Protein AF-A0A365U3Q8-F1 (afdb_monomer_lite)

Radius of gyration: 21.53 Å; chains: 1; bounding box: 41×25×74 Å

Sequence (86 aa):
MPKTDDAALAAFVARKAEIDAALDRIRAASDDHFFASPEHVHWGHVTALADHTALLKRITDAIYAEGEHANVGTHLRSVVPVTFMD

Secondary structure (DSSP, 8-state):
----HHHHHHHHHHHHHHHHHHHHHHHHHHHTGGG--GGG--HHHHHHHHHHHHHHHHHHHHHHTTTTTTT-SS------------

Organism: NCBI:txid2259333

Structure (mmCIF, N/CA/C/O backbone):
data_AF-A0A365U3Q8-F1
#
_entry.id   AF-A0A365U3Q8-F1
#
loop_
_atom_site.group_PDB
_atom_site.id
_atom_site.type_symbol
_atom_site.label_atom_id
_atom_site.label_alt_id
_atom_site.label_comp_id
_atom_site.label_asym_id
_atom_site.label_entity_id
_atom_site.label_seq_id
_atom_site.pdbx_PDB_ins_code
_atom_site.Cartn_x
_atom_site.Cartn_y
_atom_site.Cartn_z
_atom_site.occupancy
_atom_site.B_iso_or_equiv
_atom_site.auth_seq_id
_atom_site.auth_comp_id
_atom_site.auth_asym_id
_atom_site.auth_atom_id
_atom_site.pdbx_PDB_model_num
ATOM 1 N N . MET A 1 1 ? -24.906 14.075 24.318 1.00 44.59 1 MET A N 1
ATOM 2 C CA . MET A 1 1 ? -25.154 12.692 23.852 1.00 44.59 1 MET A CA 1
ATOM 3 C C . MET A 1 1 ? -23.803 12.036 23.645 1.00 44.59 1 MET A C 1
ATOM 5 O O . MET A 1 1 ? -23.023 12.617 22.895 1.00 44.59 1 MET A O 1
ATOM 9 N N . PRO A 1 2 ? -23.471 10.924 24.325 1.00 51.38 2 PRO A N 1
ATOM 10 C CA . PRO A 1 2 ? -22.224 10.228 24.039 1.00 51.38 2 PRO A CA 1
ATOM 11 C C . PRO A 1 2 ? -22.310 9.724 22.596 1.00 51.38 2 PRO A C 1
ATOM 13 O O . PRO A 1 2 ? -23.312 9.129 22.200 1.00 51.38 2 PRO A O 1
ATOM 16 N N . LYS A 1 3 ? -21.312 10.059 21.779 1.00 62.09 3 LYS A N 1
ATOM 17 C CA . LYS A 1 3 ? -21.191 9.563 20.409 1.00 62.09 3 LYS A CA 1
ATOM 18 C C . LYS A 1 3 ? -20.743 8.112 20.555 1.00 62.09 3 LYS A C 1
ATOM 20 O O . LYS A 1 3 ? -19.571 7.867 20.799 1.00 62.09 3 LYS A O 1
ATOM 25 N N . THR A 1 4 ? -21.727 7.220 20.599 1.00 62.06 4 THR A N 1
ATOM 26 C CA . THR A 1 4 ? -21.597 5.826 21.024 1.00 62.06 4 THR A CA 1
ATOM 27 C C . THR A 1 4 ? -20.507 5.115 20.238 1.00 62.06 4 THR A C 1
ATOM 29 O O . THR A 1 4 ? -20.315 5.387 19.050 1.00 62.06 4 THR A O 1
ATOM 32 N N . ASP A 1 5 ? -19.796 4.217 20.912 1.00 77.69 5 ASP A N 1
ATOM 33 C CA . ASP A 1 5 ? -18.656 3.460 20.390 1.00 77.69 5 ASP A CA 1
ATOM 34 C C . ASP A 1 5 ? -18.937 2.803 19.024 1.00 77.69 5 ASP A C 1
ATOM 36 O O . ASP A 1 5 ? -18.030 2.656 18.208 1.00 77.69 5 ASP A O 1
ATOM 40 N N . ASP A 1 6 ? -20.207 2.539 18.706 1.00 87.19 6 ASP A N 1
ATOM 41 C CA . ASP A 1 6 ? -20.687 2.072 17.402 1.00 87.19 6 ASP A CA 1
ATOM 42 C C . ASP A 1 6 ? -20.314 2.994 16.230 1.00 87.19 6 ASP A C 1
ATOM 44 O O . ASP A 1 6 ? -19.939 2.520 15.158 1.00 87.19 6 ASP A O 1
ATOM 48 N N . ALA A 1 7 ? -20.388 4.318 16.403 1.00 91.19 7 ALA A N 1
ATOM 49 C CA . ALA A 1 7 ? -20.036 5.268 15.347 1.00 91.19 7 ALA A CA 1
ATOM 50 C C . ALA A 1 7 ? -18.521 5.286 15.090 1.00 91.19 7 ALA A C 1
ATOM 52 O O . ALA A 1 7 ? -18.084 5.426 13.945 1.00 91.19 7 ALA A O 1
ATOM 53 N N . ALA A 1 8 ? -17.721 5.133 16.149 1.00 90.06 8 ALA A N 1
ATOM 54 C CA . ALA A 1 8 ? -16.272 5.007 16.039 1.00 90.06 8 ALA A CA 1
ATOM 55 C C . ALA A 1 8 ? -15.884 3.660 15.409 1.00 90.06 8 ALA A C 1
ATOM 57 O O . ALA A 1 8 ? -15.046 3.630 14.508 1.00 90.06 8 ALA A O 1
ATOM 58 N N . LEU A 1 9 ? -16.546 2.570 15.807 1.00 93.56 9 LEU A N 1
ATOM 59 C CA . LEU A 1 9 ? -16.359 1.236 15.241 1.00 93.56 9 LEU A CA 1
ATOM 60 C C . LEU A 1 9 ? -16.702 1.204 13.748 1.00 93.56 9 LEU A C 1
ATOM 62 O O . LEU A 1 9 ? -15.907 0.721 12.944 1.00 93.56 9 LEU A O 1
ATOM 66 N N . ALA A 1 10 ? -17.846 1.768 13.355 1.00 95.12 10 ALA A N 1
ATOM 67 C CA . ALA A 1 10 ? -18.238 1.858 11.953 1.00 95.12 10 ALA A CA 1
ATOM 68 C C . ALA A 1 10 ? -17.218 2.663 11.130 1.00 95.12 10 ALA A C 1
ATOM 70 O O . ALA A 1 10 ? -16.832 2.243 10.038 1.00 95.12 10 ALA A O 1
ATOM 71 N N . ALA A 1 11 ? -16.733 3.789 11.666 1.00 95.44 11 ALA A N 1
ATOM 72 C CA . ALA A 1 11 ? -15.696 4.586 11.016 1.00 95.44 11 ALA A CA 1
ATOM 73 C C . ALA A 1 11 ? -14.371 3.816 10.882 1.00 95.44 11 ALA A C 1
ATOM 75 O O . ALA A 1 11 ? -13.735 3.880 9.830 1.00 95.44 11 ALA A O 1
ATOM 76 N N . PHE A 1 12 ? -13.973 3.064 11.911 1.00 95.00 12 PHE A N 1
ATOM 77 C CA . PHE A 1 12 ? -12.779 2.223 11.884 1.00 95.00 12 PHE A CA 1
ATOM 78 C C . PHE A 1 12 ? -12.878 1.132 10.812 1.00 95.00 12 PHE A C 1
ATOM 80 O O . PHE A 1 12 ? -11.978 1.008 9.983 1.00 95.00 12 PHE A O 1
ATOM 87 N N . VAL A 1 13 ? -13.987 0.383 10.779 1.00 97.31 13 VAL A N 1
ATOM 88 C CA . VAL A 1 13 ? -14.221 -0.673 9.779 1.00 97.31 13 VAL A CA 1
ATOM 89 C C . VAL A 1 13 ? -14.202 -0.098 8.364 1.00 97.31 13 VAL A C 1
ATOM 91 O O . VAL A 1 13 ? -13.562 -0.675 7.487 1.00 97.31 13 VAL A O 1
ATOM 94 N N . ALA A 1 14 ? -14.831 1.062 8.145 1.00 97.75 14 ALA A N 1
ATOM 95 C CA . ALA A 1 14 ? -14.816 1.731 6.846 1.00 97.75 14 AL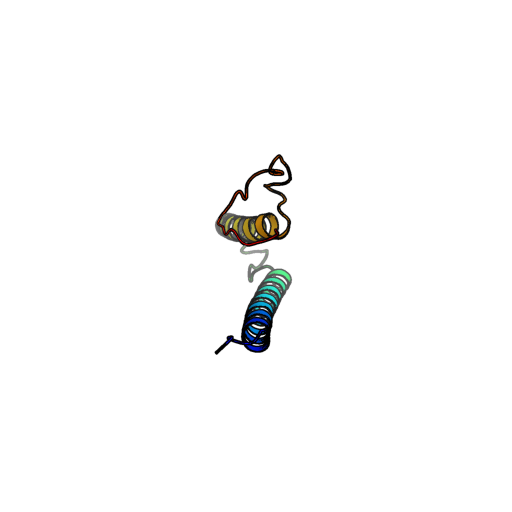A A CA 1
ATOM 96 C C . ALA A 1 14 ? -13.391 2.108 6.407 1.00 97.75 14 ALA A C 1
ATOM 98 O O . ALA A 1 14 ? -12.999 1.818 5.278 1.00 97.75 14 ALA A O 1
ATOM 99 N N . ARG A 1 15 ? -12.586 2.695 7.304 1.00 97.69 15 ARG A N 1
ATOM 100 C CA . ARG A 1 15 ? -11.186 3.035 6.995 1.00 97.69 15 ARG A CA 1
ATOM 101 C C . ARG A 1 15 ? -10.326 1.800 6.753 1.00 97.69 15 ARG A C 1
ATOM 103 O O . ARG A 1 15 ? -9.512 1.809 5.836 1.00 97.69 15 ARG A O 1
ATOM 110 N N . LYS A 1 16 ? -10.519 0.729 7.526 1.00 96.62 16 LYS A N 1
ATOM 111 C CA . LYS A 1 16 ? -9.811 -0.534 7.300 1.00 96.62 16 LYS A CA 1
ATOM 112 C C . LYS A 1 16 ? -10.146 -1.110 5.923 1.00 96.62 16 LYS A C 1
ATOM 114 O O . LYS A 1 16 ? -9.233 -1.458 5.189 1.00 96.62 16 LYS A O 1
ATOM 119 N N . ALA A 1 17 ? -11.426 -1.155 5.555 1.00 98.31 17 ALA A N 1
ATOM 120 C CA . ALA A 1 17 ? -11.855 -1.677 4.259 1.00 98.31 17 ALA A CA 1
ATOM 121 C C . ALA A 1 17 ? -11.266 -0.878 3.080 1.00 98.31 17 ALA A C 1
ATOM 123 O O . ALA A 1 17 ? -10.891 -1.459 2.065 1.00 98.31 17 ALA A O 1
ATOM 124 N N . GLU A 1 18 ? -11.139 0.445 3.217 1.00 98.19 18 GLU A N 1
ATOM 125 C CA . GLU A 1 18 ? -10.464 1.289 2.222 1.00 98.19 18 GLU A CA 1
ATOM 126 C C . GLU A 1 18 ? -8.971 0.953 2.086 1.00 98.19 18 GLU A C 1
ATOM 128 O O . GLU A 1 18 ? -8.466 0.881 0.964 1.00 98.19 18 GLU A O 1
ATOM 133 N N . ILE A 1 19 ? -8.278 0.718 3.207 1.00 96.94 19 ILE A N 1
ATOM 134 C CA . ILE A 1 19 ? -6.869 0.297 3.213 1.00 96.94 19 ILE A CA 1
ATOM 135 C C . ILE A 1 19 ? -6.722 -1.092 2.586 1.00 96.94 19 ILE A C 1
ATOM 137 O O . ILE A 1 19 ? -5.887 -1.257 1.701 1.00 96.94 19 ILE A O 1
ATOM 141 N N . ASP A 1 20 ? -7.547 -2.064 2.983 1.00 98.00 20 ASP A N 1
ATOM 142 C CA . ASP A 1 20 ? -7.518 -3.426 2.436 1.00 98.00 20 ASP A CA 1
ATOM 143 C C . ASP A 1 20 ? -7.700 -3.395 0.905 1.00 98.00 20 ASP A C 1
ATOM 145 O O . ASP A 1 20 ? -6.897 -3.960 0.165 1.00 98.00 20 ASP A O 1
ATOM 149 N N . ALA A 1 21 ? -8.680 -2.628 0.411 1.00 98.38 21 ALA A N 1
ATOM 150 C CA . ALA A 1 21 ? -8.911 -2.470 -1.024 1.00 98.38 21 ALA A CA 1
ATOM 151 C C . ALA A 1 21 ? -7.742 -1.782 -1.757 1.00 98.38 21 ALA A C 1
ATOM 153 O O . ALA A 1 21 ? -7.503 -2.048 -2.937 1.00 98.38 21 ALA A O 1
ATOM 154 N N . ALA A 1 22 ? -7.018 -0.870 -1.101 1.00 97.19 22 ALA A N 1
ATOM 155 C CA . ALA A 1 22 ? -5.817 -0.263 -1.671 1.00 97.19 22 ALA A CA 1
ATOM 156 C C . ALA A 1 22 ? -4.651 -1.264 -1.734 1.00 97.19 22 ALA A C 1
ATOM 158 O O . ALA A 1 22 ? -3.959 -1.322 -2.751 1.00 97.19 22 ALA A O 1
ATOM 159 N N . LEU A 1 23 ? -4.468 -2.078 -0.690 1.00 97.12 23 LEU A N 1
ATOM 160 C CA . LEU A 1 23 ? -3.454 -3.133 -0.652 1.00 97.12 23 LEU A CA 1
ATOM 161 C C . LEU A 1 23 ? -3.699 -4.190 -1.734 1.00 97.12 23 LEU A C 1
ATOM 163 O O . LEU A 1 23 ? -2.755 -4.570 -2.424 1.00 97.12 23 LEU A O 1
ATOM 167 N N . ASP A 1 24 ? -4.953 -4.588 -1.956 1.00 98.44 24 ASP A N 1
ATOM 168 C CA . ASP A 1 24 ? -5.316 -5.525 -3.026 1.00 98.44 24 ASP A CA 1
ATOM 169 C C . ASP A 1 24 ? -4.963 -4.978 -4.416 1.00 98.44 24 ASP A C 1
ATOM 171 O O . ASP A 1 24 ? -4.435 -5.703 -5.260 1.00 98.44 24 ASP A O 1
ATOM 175 N N . ARG A 1 25 ? -5.182 -3.678 -4.660 1.00 98.00 25 ARG A N 1
ATOM 176 C CA . ARG A 1 25 ? -4.793 -3.032 -5.927 1.00 98.00 25 ARG A CA 1
ATOM 177 C C . ARG A 1 25 ? -3.280 -2.991 -6.117 1.00 98.00 25 ARG A C 1
ATOM 179 O O . ARG A 1 25 ? -2.809 -3.232 -7.223 1.00 98.00 25 ARG A O 1
ATOM 186 N N . ILE A 1 26 ? -2.524 -2.697 -5.059 1.00 97.31 26 ILE A N 1
ATOM 187 C CA . ILE A 1 26 ? -1.053 -2.708 -5.103 1.00 97.31 26 ILE A CA 1
ATOM 188 C C . ILE A 1 26 ? -0.547 -4.126 -5.368 1.00 97.31 26 ILE A C 1
ATOM 190 O O . ILE A 1 26 ? 0.365 -4.306 -6.172 1.00 97.31 26 ILE A O 1
ATOM 194 N N . ARG A 1 27 ? -1.162 -5.135 -4.743 1.00 97.81 27 ARG A N 1
ATOM 195 C CA . ARG A 1 27 ? -0.839 -6.541 -4.989 1.00 97.81 27 ARG A CA 1
ATOM 196 C C . ARG A 1 27 ? -1.098 -6.928 -6.443 1.00 97.81 27 ARG A C 1
ATOM 198 O O . ARG A 1 27 ? -0.198 -7.463 -7.075 1.00 97.81 27 ARG A O 1
ATOM 205 N N . ALA A 1 28 ? -2.269 -6.594 -6.982 1.00 98.12 28 ALA A N 1
ATOM 206 C CA . ALA A 1 28 ? -2.596 -6.856 -8.382 1.00 98.12 28 ALA A CA 1
ATOM 207 C C . ALA A 1 28 ? -1.614 -6.167 -9.344 1.00 98.12 28 ALA A C 1
ATOM 209 O O . ALA A 1 28 ? -1.167 -6.782 -10.307 1.00 98.12 28 ALA A O 1
ATOM 210 N N . ALA A 1 29 ? -1.225 -4.919 -9.059 1.00 96.62 29 ALA A N 1
ATOM 211 C CA . ALA A 1 29 ? -0.192 -4.234 -9.830 1.00 96.62 29 ALA A CA 1
ATOM 212 C C . ALA A 1 29 ? 1.159 -4.958 -9.727 1.00 96.62 29 ALA A C 1
ATOM 214 O O . ALA A 1 29 ? 1.824 -5.119 -10.738 1.00 96.62 29 ALA A O 1
ATOM 215 N N . SER A 1 30 ? 1.553 -5.438 -8.544 1.00 95.62 30 SER A N 1
ATOM 216 C CA . SER A 1 30 ? 2.783 -6.221 -8.369 1.00 95.62 30 SER A CA 1
ATOM 217 C C . SER A 1 30 ? 2.759 -7.537 -9.150 1.00 95.62 30 SER A C 1
ATOM 219 O O . SER A 1 30 ? 3.776 -7.894 -9.742 1.00 95.62 30 SER A O 1
ATOM 221 N N . ASP A 1 31 ? 1.630 -8.249 -9.160 1.00 97.00 31 ASP A N 1
ATOM 222 C CA . ASP A 1 31 ? 1.455 -9.483 -9.936 1.00 97.00 31 ASP A CA 1
ATOM 223 C C . ASP A 1 31 ? 1.568 -9.206 -11.451 1.00 97.00 31 ASP A C 1
ATOM 225 O O . ASP A 1 31 ? 2.111 -10.019 -12.199 1.00 97.00 31 ASP A O 1
ATOM 229 N N . ASP A 1 32 ? 1.143 -8.017 -11.893 1.00 96.44 32 ASP A N 1
ATOM 230 C CA . ASP A 1 32 ? 1.306 -7.508 -13.261 1.00 96.44 32 ASP A CA 1
ATOM 231 C C . ASP A 1 32 ? 2.614 -6.711 -13.466 1.00 96.44 32 ASP A C 1
ATOM 233 O O . ASP A 1 32 ? 2.710 -5.856 -14.343 1.00 96.44 32 ASP A O 1
ATOM 237 N N . HIS A 1 33 ? 3.641 -6.951 -12.640 1.00 94.19 33 HIS A N 1
ATOM 238 C CA . HIS A 1 33 ? 4.975 -6.330 -12.748 1.00 94.19 33 HIS A CA 1
ATOM 239 C C . HIS A 1 33 ? 4.957 -4.789 -12.768 1.00 94.19 33 HIS A C 1
ATOM 241 O O . HIS A 1 33 ? 5.771 -4.140 -13.425 1.00 94.19 33 HIS A O 1
ATOM 247 N N . PHE A 1 34 ? 4.005 -4.192 -12.053 1.00 95.44 34 PHE A N 1
ATOM 248 C CA . PHE A 1 34 ? 3.671 -2.768 -12.090 1.00 95.44 34 PHE A CA 1
ATOM 249 C C . PHE A 1 34 ? 3.466 -2.238 -13.515 1.00 95.44 34 PHE A C 1
ATOM 251 O O . PHE A 1 34 ? 3.860 -1.116 -13.834 1.00 95.44 34 PHE A O 1
ATOM 258 N N . PHE A 1 35 ? 2.836 -3.053 -14.366 1.00 94.00 35 PHE A N 1
ATOM 259 C CA . PHE A 1 35 ? 2.541 -2.772 -15.772 1.00 94.00 35 PHE A CA 1
ATOM 260 C C . PHE A 1 35 ? 3.794 -2.581 -16.643 1.00 94.00 35 PHE A C 1
ATOM 262 O O . PHE A 1 35 ? 3.701 -2.095 -17.773 1.00 94.00 35 PHE A O 1
AT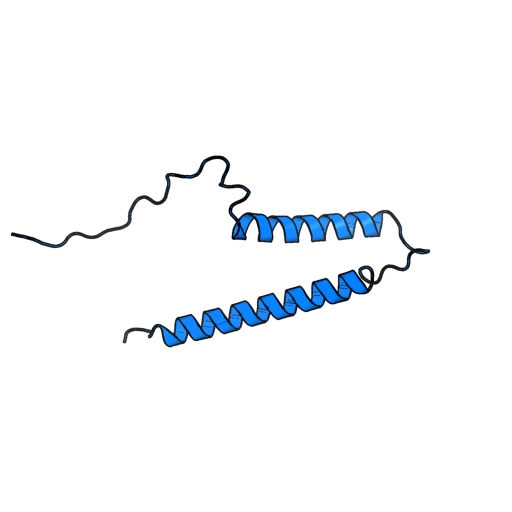OM 269 N N . ALA A 1 36 ? 4.976 -2.933 -16.127 1.00 94.62 36 ALA A N 1
ATOM 270 C CA . ALA A 1 36 ? 6.228 -2.826 -16.854 1.00 94.62 36 ALA A CA 1
ATOM 271 C C . ALA A 1 36 ? 6.505 -4.124 -17.613 1.00 94.62 36 ALA A C 1
ATOM 273 O O . ALA A 1 36 ? 6.582 -5.206 -17.031 1.00 94.62 36 ALA A O 1
ATOM 274 N N . SER A 1 37 ? 6.716 -4.001 -18.921 1.00 92.19 37 SER A N 1
ATOM 275 C CA . SER A 1 37 ? 7.127 -5.137 -19.738 1.00 92.19 37 SER A CA 1
ATOM 276 C C . SER A 1 37 ? 8.646 -5.331 -19.658 1.00 92.19 37 SER A C 1
ATOM 278 O O . SER A 1 37 ? 9.365 -4.342 -19.842 1.00 92.19 37 SER A O 1
ATOM 280 N N . PRO A 1 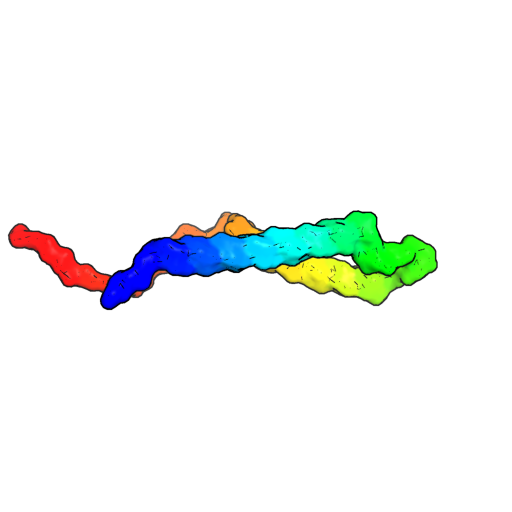38 ? 9.167 -6.550 -19.415 1.00 88.06 38 PRO A N 1
ATOM 281 C CA . PRO A 1 38 ? 10.597 -6.798 -19.204 1.00 88.06 38 PRO A CA 1
ATOM 282 C C . PRO A 1 38 ? 11.522 -6.232 -20.291 1.00 88.06 38 PRO A C 1
ATOM 284 O O . PRO A 1 38 ? 12.612 -5.755 -19.986 1.00 88.06 38 PRO A O 1
ATOM 287 N N . GLU A 1 39 ? 11.091 -6.236 -21.552 1.00 94.31 39 GLU A N 1
ATOM 288 C CA . GLU A 1 39 ? 11.853 -5.716 -22.692 1.00 94.31 39 GLU A CA 1
ATOM 289 C C . GLU A 1 39 ? 11.859 -4.180 -22.808 1.00 94.31 39 GLU A C 1
ATOM 291 O O . GLU A 1 39 ? 12.664 -3.625 -23.553 1.00 94.31 39 GLU A O 1
ATOM 296 N N . HIS A 1 40 ? 11.005 -3.493 -22.044 1.00 93.38 40 HIS A N 1
ATOM 297 C CA . HIS A 1 40 ? 10.888 -2.031 -22.002 1.00 93.38 40 HIS A CA 1
ATOM 298 C C . HIS A 1 40 ? 11.316 -1.429 -20.647 1.00 93.38 40 HIS A C 1
ATOM 300 O O . HIS A 1 40 ? 11.248 -0.210 -20.458 1.00 93.38 40 HIS A O 1
ATOM 306 N N . VAL A 1 41 ? 11.780 -2.253 -19.696 1.00 96.12 41 VAL A N 1
ATOM 307 C CA . VAL A 1 41 ? 12.272 -1.783 -18.392 1.00 96.12 41 VAL A CA 1
ATOM 308 C C . VAL A 1 41 ? 13.520 -0.913 -18.567 1.00 96.12 41 VAL A C 1
ATOM 310 O O . VAL A 1 41 ? 14.438 -1.220 -19.322 1.00 96.12 41 VAL A O 1
ATOM 313 N N . HIS A 1 42 ? 13.578 0.181 -17.809 1.00 95.31 42 HIS A N 1
ATOM 314 C CA . HIS A 1 42 ? 14.687 1.135 -17.816 1.00 95.31 42 HIS A CA 1
ATOM 315 C C . HIS A 1 42 ? 14.787 1.848 -16.465 1.00 95.31 42 HIS A C 1
ATOM 317 O O . HIS A 1 42 ? 13.868 1.772 -15.649 1.00 95.31 42 HIS A O 1
ATOM 323 N N . TRP A 1 43 ? 15.850 2.625 -16.244 1.00 96.62 43 TRP A N 1
ATOM 324 C CA . TRP A 1 43 ? 16.123 3.288 -14.960 1.00 96.62 43 TRP A CA 1
ATOM 325 C C . TRP A 1 43 ? 14.981 4.159 -14.418 1.00 96.62 43 TRP A C 1
ATOM 327 O O . TRP A 1 43 ? 14.744 4.146 -13.217 1.00 96.62 43 TRP A O 1
ATOM 337 N N . GLY A 1 44 ? 14.210 4.832 -15.279 1.00 95.81 44 GLY A N 1
ATOM 338 C CA . GLY A 1 44 ? 13.001 5.549 -14.844 1.00 95.81 44 GLY A CA 1
ATOM 339 C C . GLY A 1 44 ? 11.969 4.674 -14.106 1.00 95.81 44 GLY A C 1
ATOM 340 O O . GLY A 1 44 ? 11.398 5.123 -13.118 1.00 95.81 44 GLY A O 1
ATOM 341 N N . HIS A 1 45 ? 11.786 3.410 -14.512 1.00 95.88 45 HIS A N 1
ATOM 342 C CA . HIS A 1 45 ? 10.918 2.458 -13.806 1.00 95.88 45 HIS A CA 1
ATOM 343 C C . HIS A 1 45 ? 11.487 2.096 -12.428 1.00 95.88 45 HIS A C 1
ATOM 345 O O . HIS A 1 45 ? 10.745 1.997 -11.454 1.00 95.88 45 HIS A O 1
ATOM 351 N N . VAL A 1 46 ? 12.813 1.953 -12.330 1.00 96.12 46 VAL A N 1
ATOM 352 C CA . VAL A 1 46 ? 13.502 1.668 -11.062 1.00 96.12 46 VAL A CA 1
ATOM 353 C C . VAL A 1 46 ? 13.310 2.817 -10.075 1.00 96.12 46 VAL A C 1
ATOM 355 O O . VAL A 1 46 ? 12.971 2.573 -8.920 1.00 96.12 46 VAL A O 1
ATOM 358 N N . THR A 1 47 ? 13.472 4.066 -10.521 1.00 96.56 47 THR A N 1
ATOM 359 C CA . THR A 1 47 ? 13.229 5.247 -9.679 1.00 96.56 47 THR A CA 1
ATOM 360 C C . THR A 1 47 ? 11.782 5.300 -9.198 1.00 96.56 47 THR A C 1
ATOM 362 O O . THR A 1 47 ? 11.554 5.477 -8.005 1.00 96.56 47 THR A O 1
ATOM 365 N N . ALA A 1 48 ? 10.810 5.055 -10.084 1.00 94.38 48 ALA A N 1
ATOM 366 C CA . ALA A 1 48 ? 9.406 5.006 -9.687 1.00 94.38 48 ALA A CA 1
ATOM 367 C C . ALA A 1 48 ? 9.157 3.935 -8.608 1.00 94.38 48 ALA A C 1
ATOM 369 O O . ALA A 1 48 ? 8.553 4.233 -7.580 1.00 94.38 48 ALA A O 1
ATOM 370 N N . LEU A 1 49 ? 9.665 2.708 -8.776 1.00 96.81 49 LEU A N 1
ATOM 371 C CA . LEU A 1 49 ? 9.501 1.647 -7.772 1.00 96.81 49 LEU A CA 1
ATOM 372 C C . LEU A 1 49 ? 10.227 1.939 -6.454 1.00 96.81 49 LEU A C 1
ATOM 374 O O . LEU A 1 49 ? 9.733 1.549 -5.392 1.00 96.81 49 LEU A O 1
ATOM 378 N N . ALA A 1 50 ? 11.357 2.647 -6.490 1.00 97.75 50 ALA A N 1
ATOM 379 C CA . ALA A 1 50 ? 12.039 3.097 -5.281 1.00 97.75 50 ALA A CA 1
ATOM 380 C C . ALA A 1 50 ? 11.148 4.045 -4.459 1.00 97.75 50 ALA A C 1
ATOM 382 O O . ALA A 1 50 ? 11.016 3.852 -3.248 1.00 97.75 50 ALA A O 1
ATOM 383 N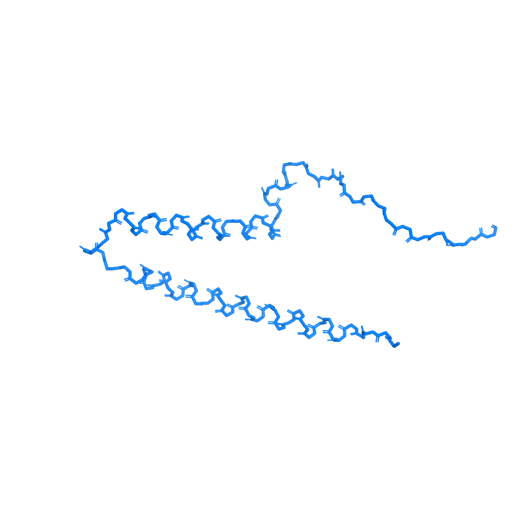 N . ASP A 1 51 ? 10.462 4.988 -5.113 1.00 97.00 51 ASP A N 1
ATOM 384 C CA . ASP A 1 51 ? 9.522 5.899 -4.447 1.00 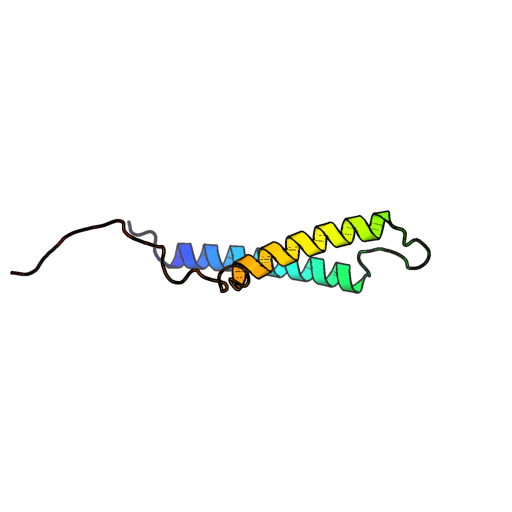97.00 51 ASP A CA 1
ATOM 385 C C . ASP A 1 51 ? 8.343 5.140 -3.815 1.00 97.00 51 ASP A C 1
ATOM 387 O O . ASP A 1 51 ? 7.987 5.376 -2.658 1.00 97.00 51 ASP A O 1
ATOM 391 N N . HIS A 1 52 ? 7.769 4.167 -4.532 1.00 95.56 52 HIS A N 1
ATOM 392 C CA . HIS A 1 52 ? 6.666 3.343 -4.018 1.00 95.56 52 HIS A CA 1
ATOM 393 C C . HIS A 1 52 ? 7.112 2.508 -2.810 1.00 95.56 52 HIS A C 1
ATOM 395 O O . HIS A 1 52 ? 6.412 2.437 -1.797 1.00 95.56 52 HIS A O 1
ATOM 401 N N . THR A 1 53 ? 8.310 1.923 -2.884 1.00 96.94 53 THR A N 1
ATOM 402 C CA . THR A 1 53 ? 8.903 1.142 -1.792 1.00 96.94 53 THR A CA 1
ATOM 403 C C . THR A 1 53 ? 9.136 2.008 -0.555 1.00 96.94 53 THR A C 1
ATOM 405 O O . THR A 1 53 ? 8.821 1.585 0.556 1.00 96.94 53 THR A O 1
ATOM 408 N N . ALA A 1 54 ? 9.628 3.240 -0.724 1.00 97.00 54 ALA A N 1
ATOM 409 C CA . ALA A 1 54 ? 9.833 4.170 0.384 1.00 97.00 54 ALA A CA 1
ATOM 410 C C . ALA A 1 54 ? 8.513 4.535 1.089 1.00 97.00 54 ALA A C 1
ATOM 412 O O . ALA A 1 54 ? 8.465 4.587 2.321 1.00 97.00 54 ALA A O 1
ATOM 413 N N . LEU A 1 55 ? 7.430 4.735 0.329 1.00 96.00 55 LEU A N 1
ATOM 414 C CA . LEU A 1 55 ? 6.096 4.993 0.882 1.00 96.00 55 LEU A CA 1
ATOM 415 C C . LEU A 1 55 ? 5.563 3.795 1.677 1.00 96.00 55 LEU A C 1
ATOM 417 O O . LEU A 1 55 ? 5.134 3.961 2.820 1.00 96.00 55 LEU A O 1
ATOM 421 N N . LEU A 1 56 ? 5.632 2.590 1.105 1.00 95.31 56 LEU A N 1
ATOM 422 C CA . LEU A 1 56 ? 5.204 1.359 1.776 1.00 95.31 56 LEU A CA 1
ATOM 423 C C . LEU A 1 56 ? 6.015 1.091 3.046 1.00 95.31 56 LEU A C 1
ATOM 425 O O . LEU A 1 56 ? 5.443 0.734 4.079 1.00 95.31 56 LEU A O 1
ATOM 429 N N . LYS A 1 57 ? 7.331 1.328 2.998 1.00 94.19 57 LYS A N 1
ATOM 430 C CA . LYS A 1 57 ? 8.201 1.206 4.168 1.00 94.19 57 LYS A CA 1
ATOM 431 C C . LYS A 1 57 ? 7.779 2.177 5.266 1.00 94.19 57 LYS A C 1
ATOM 433 O O . LYS A 1 57 ? 7.589 1.749 6.393 1.00 94.19 57 LYS A O 1
ATOM 438 N N . ARG A 1 58 ? 7.549 3.454 4.947 1.00 94.38 58 ARG A N 1
ATOM 439 C CA . ARG A 1 58 ? 7.108 4.449 5.940 1.00 94.38 58 ARG A CA 1
ATOM 440 C C . ARG A 1 58 ? 5.793 4.055 6.619 1.00 94.38 58 ARG A C 1
ATOM 442 O O . ARG A 1 58 ? 5.648 4.269 7.819 1.00 94.38 58 ARG A O 1
ATOM 449 N N . ILE A 1 59 ? 4.840 3.506 5.864 1.00 92.94 59 ILE A N 1
ATOM 450 C CA . ILE A 1 59 ? 3.564 3.022 6.414 1.00 92.94 59 ILE A CA 1
ATOM 451 C C . ILE A 1 59 ? 3.804 1.825 7.342 1.00 92.94 59 ILE A C 1
ATOM 453 O O . ILE A 1 59 ? 3.275 1.795 8.449 1.00 92.94 59 ILE A O 1
ATOM 457 N N . THR A 1 60 ? 4.631 0.871 6.917 1.00 90.62 60 THR A N 1
ATOM 458 C CA . THR A 1 60 ? 4.951 -0.336 7.693 1.00 90.62 60 THR A CA 1
ATOM 459 C C . THR A 1 60 ? 5.701 0.012 8.980 1.00 90.62 60 THR A C 1
ATOM 461 O O . THR A 1 60 ? 5.276 -0.392 10.059 1.00 90.62 60 THR A O 1
ATOM 464 N N . ASP A 1 61 ? 6.737 0.850 8.891 1.00 91.81 61 ASP A N 1
ATOM 465 C CA . ASP A 1 61 ? 7.507 1.339 10.039 1.00 91.81 61 ASP A CA 1
ATOM 466 C C . ASP A 1 61 ? 6.593 2.018 11.075 1.00 91.81 61 ASP A C 1
ATOM 468 O O . ASP A 1 61 ? 6.773 1.829 12.276 1.00 91.81 61 ASP A O 1
ATOM 472 N N . ALA A 1 62 ? 5.598 2.793 10.621 1.00 88.00 62 ALA A N 1
ATOM 473 C CA . ALA A 1 62 ? 4.640 3.471 11.494 1.00 88.00 62 ALA A CA 1
ATOM 474 C C . ALA A 1 62 ? 3.640 2.510 12.162 1.00 88.00 62 ALA A C 1
ATOM 476 O O . ALA A 1 62 ? 3.201 2.777 13.277 1.00 88.00 62 ALA A O 1
ATOM 477 N N . ILE A 1 63 ? 3.274 1.404 11.503 1.00 88.12 63 ILE A N 1
ATOM 478 C CA . ILE A 1 63 ? 2.359 0.387 12.055 1.00 88.12 63 ILE A CA 1
ATOM 479 C C . ILE A 1 63 ? 3.072 -0.493 13.085 1.00 88.12 63 ILE A C 1
ATOM 481 O O . ILE A 1 63 ? 2.496 -0.807 14.125 1.00 88.12 63 ILE A O 1
ATOM 485 N N . TYR A 1 64 ? 4.311 -0.891 12.799 1.00 83.56 64 TYR A N 1
ATOM 486 C CA . TYR A 1 64 ? 5.062 -1.842 13.621 1.00 83.56 64 TYR A CA 1
ATOM 487 C C . TYR A 1 64 ? 6.054 -1.179 14.584 1.00 83.56 64 TYR A C 1
ATOM 489 O O . TYR A 1 64 ? 6.761 -1.880 15.304 1.00 83.56 64 TYR A O 1
ATOM 497 N N . ALA A 1 65 ? 6.116 0.158 14.609 1.00 69.94 65 ALA A N 1
ATOM 498 C CA . ALA A 1 65 ? 7.077 0.922 15.403 1.00 69.94 65 ALA A CA 1
ATOM 499 C C . ALA A 1 65 ? 8.538 0.470 15.179 1.00 69.94 65 ALA A C 1
ATOM 501 O O . ALA A 1 65 ? 9.393 0.614 16.052 1.00 69.94 65 ALA A O 1
ATOM 502 N N . GLU A 1 66 ? 8.867 -0.050 13.991 1.00 60.94 66 GLU A N 1
ATOM 503 C CA . GLU A 1 66 ? 10.212 -0.550 13.653 1.00 60.94 66 GLU A CA 1
ATOM 504 C C . GLU A 1 66 ? 11.262 0.579 13.561 1.00 60.94 66 GLU A C 1
ATOM 506 O O . GLU A 1 66 ? 12.461 0.315 13.508 1.00 60.94 66 GLU A O 1
ATOM 511 N N . GLY A 1 67 ? 10.826 1.844 13.627 1.00 52.34 67 GLY A N 1
ATOM 512 C CA . GLY A 1 67 ? 11.673 3.020 13.866 1.00 52.34 67 GLY A CA 1
ATOM 513 C C . GLY A 1 67 ? 11.716 3.521 15.322 1.00 52.34 67 GLY A C 1
ATOM 514 O O . GLY A 1 67 ? 12.577 4.333 15.644 1.00 52.34 67 GLY A O 1
ATOM 515 N N . GLU A 1 68 ? 10.832 3.039 16.208 1.00 52.44 68 GLU A N 1
ATOM 516 C CA . GLU A 1 68 ? 10.705 3.436 17.629 1.00 52.44 68 GLU A CA 1
ATOM 517 C C . GLU A 1 68 ? 11.046 2.308 18.626 1.00 52.44 68 GLU A C 1
ATOM 519 O O . GLU A 1 68 ? 11.130 2.535 19.835 1.00 52.44 68 GLU A O 1
ATOM 524 N N . HIS A 1 69 ? 11.363 1.102 18.145 1.00 51.22 69 HIS A N 1
ATOM 525 C CA . HIS A 1 69 ? 12.025 0.062 18.945 1.00 51.22 69 HIS A CA 1
ATOM 526 C C . HIS A 1 69 ? 13.559 0.189 18.979 1.00 51.22 69 HIS A C 1
ATOM 528 O O . HIS A 1 69 ? 14.243 -0.642 19.572 1.00 51.22 69 HIS A O 1
ATOM 534 N N . ALA A 1 70 ? 14.095 1.295 18.458 1.00 48.50 70 ALA A N 1
ATOM 535 C CA . ALA A 1 70 ? 15.329 1.895 18.946 1.00 48.50 70 ALA A CA 1
ATOM 536 C C . ALA A 1 70 ? 14.963 3.123 19.801 1.00 48.50 70 ALA A C 1
ATOM 538 O O . ALA A 1 70 ? 15.094 4.260 19.367 1.00 48.50 70 ALA A O 1
ATOM 539 N N . ASN A 1 71 ? 14.513 2.872 21.035 1.00 46.19 71 ASN A N 1
ATOM 540 C CA . ASN A 1 71 ? 14.374 3.860 22.112 1.00 46.19 71 ASN A CA 1
ATOM 541 C C . ASN A 1 71 ? 13.186 4.848 22.059 1.00 46.19 71 ASN A C 1
ATOM 543 O O . ASN A 1 71 ? 13.419 6.050 22.061 1.00 46.19 71 ASN A O 1
ATOM 547 N N . VAL A 1 72 ? 11.934 4.384 22.182 1.00 44.31 72 VAL A N 1
ATOM 548 C CA . VAL A 1 72 ? 10.894 5.138 22.925 1.00 44.31 72 VAL A CA 1
ATOM 549 C C . VAL A 1 72 ? 9.988 4.192 23.728 1.00 44.31 72 VAL A C 1
ATOM 551 O O . VAL A 1 72 ? 8.801 4.022 23.478 1.00 44.31 72 VAL A O 1
ATOM 554 N N . GLY A 1 73 ? 10.541 3.614 24.792 1.00 44.44 73 GLY A N 1
ATOM 555 C CA . GLY A 1 73 ? 9.794 3.595 26.045 1.00 44.44 73 GLY A CA 1
ATOM 556 C C . GLY A 1 73 ? 10.053 4.947 26.703 1.00 44.44 73 GLY A C 1
ATOM 557 O O . GLY A 1 73 ? 11.216 5.271 26.917 1.00 44.44 73 GLY A O 1
ATOM 558 N N . THR A 1 74 ? 9.011 5.717 27.033 1.00 46.97 74 THR A N 1
ATOM 559 C CA . THR A 1 74 ? 9.054 7.039 27.713 1.00 46.97 74 THR A CA 1
ATOM 560 C C . THR A 1 74 ? 8.876 8.267 26.806 1.00 46.97 74 THR A C 1
ATOM 562 O O . THR A 1 74 ? 9.791 9.073 26.713 1.00 46.97 74 THR A O 1
ATOM 565 N N . HIS A 1 75 ? 7.679 8.512 26.251 1.00 46.22 75 HIS A N 1
ATOM 566 C CA . HIS A 1 75 ? 7.070 9.857 26.336 1.00 46.22 75 HIS A CA 1
ATOM 567 C C . HIS A 1 75 ? 5.607 9.915 25.863 1.00 46.22 75 HIS A C 1
ATOM 569 O O . HIS A 1 75 ? 5.326 10.334 24.752 1.00 46.22 75 HIS A O 1
ATOM 575 N N . LEU A 1 76 ? 4.647 9.627 26.744 1.00 39.84 76 LEU A N 1
ATOM 576 C CA . LEU A 1 76 ? 3.362 10.338 26.711 1.00 39.84 76 LEU A CA 1
ATOM 577 C C . LEU A 1 76 ? 2.979 10.689 28.148 1.00 39.84 76 LEU A C 1
ATOM 579 O O . LEU A 1 76 ? 2.249 9.984 28.842 1.00 39.84 76 LEU A O 1
ATOM 583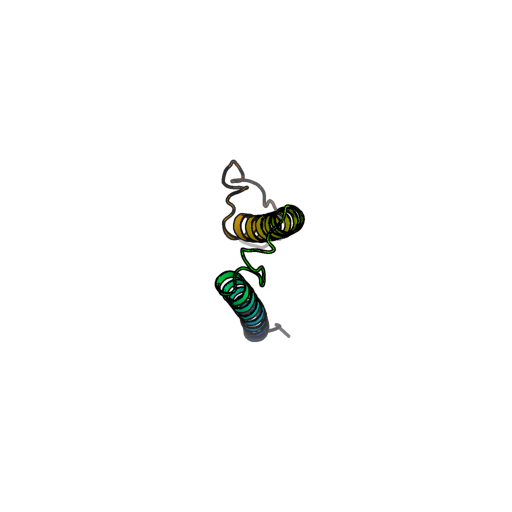 N N . ARG A 1 77 ? 3.567 11.794 28.614 1.00 42.56 77 ARG A N 1
ATOM 584 C CA . ARG A 1 77 ? 3.211 12.453 29.863 1.00 42.56 77 ARG A CA 1
ATOM 585 C C . ARG A 1 77 ? 2.035 13.403 29.593 1.00 42.56 77 ARG A C 1
ATOM 587 O O . ARG A 1 77 ? 2.197 14.389 28.891 1.00 42.56 77 ARG A O 1
ATOM 594 N N . SER A 1 78 ? 0.921 13.116 30.270 1.00 43.38 78 SER A N 1
ATOM 595 C CA . SER A 1 78 ? 0.006 14.065 30.930 1.00 43.38 78 SER A CA 1
ATOM 596 C C . SER A 1 78 ? -0.882 15.002 30.099 1.00 43.38 78 SER A C 1
ATOM 598 O O . SER A 1 78 ? -0.402 16.041 29.661 1.00 43.38 78 SER A O 1
ATOM 600 N N . VAL A 1 79 ? -2.208 14.773 30.169 1.00 41.69 79 VAL A N 1
ATOM 601 C CA . VAL A 1 79 ? -3.234 15.818 30.419 1.00 41.69 79 VAL A CA 1
ATOM 602 C C . VAL A 1 79 ? -4.433 15.229 31.232 1.00 41.69 79 VAL A C 1
ATOM 604 O O . VAL A 1 79 ? -5.320 14.652 30.622 1.00 41.69 79 VAL A O 1
ATOM 607 N N . VAL A 1 80 ? -4.380 15.348 32.586 1.00 41.56 80 VAL A N 1
ATOM 608 C CA . VAL A 1 80 ? -5.399 15.712 33.656 1.00 41.56 80 VAL A CA 1
ATOM 609 C C . VAL A 1 80 ? -6.855 15.119 33.610 1.00 41.56 80 VAL A C 1
ATOM 611 O O . VAL A 1 80 ? -7.321 14.865 32.509 1.00 41.56 80 VAL A O 1
ATOM 614 N N . PRO A 1 81 ? -7.658 14.969 34.718 1.00 44.69 81 PRO A N 1
ATOM 615 C CA . PRO A 1 81 ? -7.579 15.665 36.013 1.00 44.69 81 PRO A CA 1
ATOM 616 C C . PRO A 1 81 ? -7.921 14.915 37.329 1.00 44.69 81 PRO A C 1
ATOM 618 O O . PRO A 1 81 ? -8.316 13.757 37.372 1.00 44.69 81 PRO A O 1
ATOM 621 N N . VAL A 1 82 ? -7.731 15.675 38.415 1.00 49.97 82 VAL A N 1
ATOM 622 C CA . VAL A 1 82 ? -8.015 15.428 39.839 1.00 49.97 82 VAL A CA 1
ATOM 623 C C . VAL A 1 82 ? -9.486 15.099 40.117 1.00 49.97 82 VAL A C 1
ATOM 625 O O . VAL A 1 82 ? -10.365 15.825 39.661 1.00 49.97 82 VAL A O 1
ATOM 628 N N . THR A 1 83 ? -9.725 14.052 40.915 1.00 48.28 83 THR A N 1
ATOM 629 C CA . THR A 1 83 ? -10.818 13.791 41.896 1.00 48.28 83 THR A CA 1
ATOM 630 C C . THR A 1 83 ? -10.655 12.310 42.304 1.00 48.28 83 THR A C 1
ATOM 632 O O . THR A 1 83 ? -10.299 11.510 41.452 1.00 48.28 83 THR A O 1
ATOM 635 N N . PHE A 1 84 ? -10.824 11.781 43.515 1.00 37.59 84 PHE A N 1
ATOM 636 C CA . PHE A 1 84 ? -11.288 12.189 44.842 1.00 37.59 84 PHE A CA 1
ATOM 637 C C . PHE A 1 84 ? -11.009 10.952 45.738 1.00 37.59 84 PHE A C 1
ATOM 639 O O . PHE A 1 84 ? -11.274 9.852 45.259 1.00 37.59 84 PHE A O 1
ATOM 646 N N . MET A 1 85 ? -10.502 11.072 46.972 1.00 35.62 85 MET A N 1
ATOM 647 C CA . MET A 1 85 ? -10.871 10.155 48.071 1.00 35.62 85 MET A CA 1
ATOM 648 C C . MET A 1 85 ? -10.356 10.679 49.416 1.00 35.62 85 MET A C 1
ATOM 650 O O . MET A 1 85 ? -9.240 11.192 49.489 1.00 35.62 85 MET A O 1
ATOM 654 N N . ASP A 1 86 ? -11.245 10.577 50.398 1.00 45.97 86 ASP A N 1
ATOM 655 C CA . ASP A 1 86 ? -11.285 11.199 51.728 1.00 45.97 86 ASP A CA 1
ATOM 656 C C . ASP A 1 86 ? -10.100 10.932 52.674 1.00 45.97 86 ASP A C 1
ATOM 658 O O . ASP A 1 86 ? -9.455 9.862 52.570 1.00 45.97 86 ASP A O 1
#

Foldseek 3Di:
DPPDVVVVVVVVVVVVVVVVVVVVVVVVCVVCVVVDDPVRDDVVVVVVVVVVVVVVVVVVCVVVVVVPVVDPPDDDDDDDDDDDDD

pLDDT: mean 80.67, std 22.01, range [35.62, 98.44]